Protein AF-A0A958AL59-F1 (afdb_monomer_lite)

Secondary structure (DSSP, 8-state):
-----HHHHHH----THHHH---SS--HHHHHHHHH-SEEEEEEE-TT--EEEEEEE-STT-SEE-SSS-EE----S-SS--HHHHHHHH--

Structure (mmCIF, N/CA/C/O backbone):
data_AF-A0A958AL59-F1
#
_entry.id   AF-A0A958AL59-F1
#
loop_
_atom_site.group_PDB
_atom_site.id
_atom_site.type_symbol
_atom_site.label_atom_id
_atom_site.label_alt_id
_atom_site.label_comp_id
_atom_site.label_asym_id
_atom_site.label_entity_id
_atom_site.label_seq_id
_atom_site.pdbx_PDB_ins_code
_atom_site.Cartn_x
_atom_site.Cartn_y
_atom_site.Cartn_z
_atom_site.occupancy
_atom_site.B_iso_or_equiv
_atom_site.auth_seq_id
_atom_site.auth_comp_id
_atom_site.auth_asym_id
_atom_site.auth_atom_id
_atom_site.pdbx_PDB_model_num
ATOM 1 N N . MET A 1 1 ? -2.153 -1.531 23.547 1.00 42.03 1 MET A N 1
ATOM 2 C CA . MET A 1 1 ? -2.433 -0.221 24.172 1.00 42.03 1 MET A CA 1
ATOM 3 C C . MET A 1 1 ? -3.208 0.589 23.153 1.00 42.03 1 MET A C 1
ATOM 5 O O . MET A 1 1 ? -2.718 0.715 22.042 1.00 42.03 1 MET A O 1
ATOM 9 N N . SER A 1 2 ? -4.443 1.022 23.436 1.00 51.19 2 SER A N 1
ATOM 10 C CA . SER A 1 2 ? -5.102 1.951 22.510 1.00 51.19 2 SER A CA 1
ATOM 11 C C . SER A 1 2 ? -4.471 3.322 22.729 1.00 51.19 2 SER A C 1
ATOM 13 O O . SER A 1 2 ? -4.865 4.032 23.655 1.00 51.19 2 SER A O 1
ATOM 15 N N . ASP A 1 3 ? -3.462 3.653 21.930 1.00 62.25 3 ASP A N 1
ATOM 16 C CA . ASP A 1 3 ? -2.877 4.990 21.901 1.00 62.25 3 ASP A CA 1
ATOM 17 C C . ASP A 1 3 ? -3.931 5.957 21.365 1.00 62.25 3 ASP A C 1
ATOM 19 O O . ASP A 1 3 ? -4.104 6.141 20.159 1.00 62.25 3 ASP A O 1
ATOM 23 N N . GLN A 1 4 ? -4.709 6.545 22.273 1.00 69.81 4 GLN A N 1
ATOM 24 C CA . GLN A 1 4 ? -5.516 7.700 21.920 1.00 69.81 4 GLN A CA 1
ATOM 25 C C . GLN A 1 4 ? -4.559 8.824 21.550 1.00 69.81 4 GLN A C 1
ATOM 27 O O . GLN A 1 4 ? -3.774 9.280 22.381 1.00 69.81 4 GLN A O 1
ATOM 32 N N . ASN A 1 5 ? -4.636 9.286 20.304 1.00 88.25 5 ASN A N 1
ATOM 33 C CA . ASN A 1 5 ? -3.900 10.480 19.921 1.00 88.25 5 ASN A CA 1
ATOM 34 C C . ASN A 1 5 ? -4.466 11.707 20.663 1.00 88.25 5 ASN A C 1
ATOM 36 O O . ASN A 1 5 ? -5.630 11.721 21.076 1.00 88.25 5 ASN A O 1
ATOM 40 N N . LEU A 1 6 ? -3.635 12.743 20.807 1.00 92.19 6 LEU A N 1
ATOM 41 C CA . LEU A 1 6 ? -3.965 13.988 21.512 1.00 92.19 6 LEU A CA 1
ATOM 42 C C . LEU A 1 6 ? -5.338 14.555 21.111 1.00 92.19 6 LEU A C 1
ATOM 44 O O . LEU A 1 6 ? -6.115 15.002 21.954 1.00 92.19 6 LEU A O 1
ATOM 48 N N . PHE A 1 7 ? -5.666 14.486 19.822 1.00 93.31 7 PHE A N 1
ATOM 49 C CA . PHE A 1 7 ? -6.904 15.036 19.283 1.00 93.31 7 PHE A CA 1
ATOM 50 C C . PHE A 1 7 ? -8.134 14.207 19.647 1.00 93.31 7 PHE A C 1
ATOM 52 O O . PHE A 1 7 ? -9.197 14.775 19.861 1.00 93.31 7 PHE A O 1
ATOM 59 N N . GLN A 1 8 ? -8.019 12.887 19.792 1.00 93.94 8 GLN A N 1
ATOM 60 C CA . GLN A 1 8 ? -9.129 12.066 20.282 1.00 93.94 8 GLN A CA 1
ATOM 61 C C . GLN A 1 8 ? -9.438 12.331 21.758 1.00 93.94 8 GLN A C 1
ATOM 63 O O . GLN A 1 8 ? -10.589 12.195 22.169 1.00 93.94 8 GLN A O 1
ATOM 68 N N . ALA A 1 9 ? -8.436 12.708 22.558 1.00 90.75 9 ALA A N 1
ATOM 69 C CA . ALA A 1 9 ? -8.662 13.135 23.936 1.00 90.75 9 ALA A CA 1
ATOM 70 C C . ALA A 1 9 ? -9.402 14.483 23.990 1.00 90.75 9 ALA A C 1
ATOM 72 O O . ALA A 1 9 ? -10.296 14.660 24.812 1.00 90.75 9 ALA A O 1
ATOM 73 N N . GLN A 1 10 ? -9.069 15.406 23.081 1.00 95.88 10 GLN A N 1
ATOM 74 C CA . GLN A 1 10 ? -9.676 16.737 23.021 1.00 95.88 10 GLN A CA 1
ATOM 75 C C . GLN A 1 10 ? -11.064 16.756 22.355 1.00 95.88 10 GLN A C 1
ATOM 77 O O . GLN A 1 10 ? -11.938 17.504 22.784 1.00 95.88 10 GLN A O 1
ATOM 82 N N . PHE A 1 11 ? -11.272 15.955 21.309 1.00 94.06 11 PHE A N 1
ATOM 83 C CA . PHE A 1 11 ? -12.448 16.037 20.431 1.00 94.06 11 PHE A CA 1
ATOM 84 C C . PHE A 1 11 ? -13.313 14.767 20.418 1.00 94.06 11 PHE A C 1
ATOM 86 O O . PHE A 1 11 ? -14.349 14.737 19.757 1.00 94.06 11 PHE A O 1
ATOM 93 N N . GLY A 1 12 ? -12.926 13.730 21.163 1.00 93.31 12 GLY A N 1
ATOM 94 C CA . GLY A 1 12 ? -13.655 12.467 21.261 1.00 93.31 12 GLY A CA 1
ATOM 95 C C . GLY A 1 12 ? -13.179 11.387 20.282 1.00 93.31 12 GLY A C 1
ATOM 96 O O . GLY A 1 12 ? -12.396 11.617 19.358 1.00 93.31 12 GLY A O 1
ATOM 97 N N . LYS A 1 13 ? -13.647 10.156 20.515 1.00 91.00 13 LYS A N 1
ATOM 98 C CA . LYS A 1 13 ? -13.330 8.991 19.674 1.00 91.00 13 LYS A CA 1
ATOM 99 C C . LYS A 1 13 ? -14.186 8.975 18.397 1.00 91.00 13 LYS A C 1
ATOM 101 O O . LYS A 1 13 ? -15.314 9.471 18.422 1.00 91.00 13 LYS A O 1
ATOM 106 N N . PRO A 1 14 ? -13.705 8.350 17.303 1.00 91.88 14 PRO A N 1
ATOM 107 C CA . PRO A 1 14 ? -14.538 8.077 16.134 1.00 91.88 14 PRO A CA 1
ATOM 108 C C . PRO A 1 14 ? -15.818 7.316 16.514 1.00 91.88 14 PRO A C 1
ATOM 110 O O . PRO A 1 14 ? -15.788 6.453 17.391 1.00 91.88 14 PRO A O 1
ATOM 113 N N . SER A 1 15 ? -16.929 7.602 15.832 1.00 91.19 15 SER A N 1
ATOM 114 C CA . SER A 1 15 ? -18.231 6.953 16.042 1.00 91.19 15 SER A CA 1
ATOM 115 C C . SER A 1 15 ? -18.850 6.469 14.722 1.00 91.19 15 SER A C 1
ATOM 117 O O . SER A 1 15 ? -18.396 6.823 13.627 1.00 91.19 15 SER A O 1
ATOM 119 N N . GLY A 1 16 ? -19.872 5.612 14.817 1.00 93.94 16 GLY A N 1
ATOM 120 C CA . GLY A 1 16 ? -20.581 5.063 13.658 1.00 93.94 16 GLY A CA 1
ATOM 121 C C . GLY A 1 16 ? -19.647 4.365 12.664 1.00 93.94 16 GLY A C 1
ATOM 122 O O . GLY A 1 16 ? -18.728 3.650 13.055 1.00 93.94 16 GLY A O 1
ATOM 123 N N . ARG A 1 17 ? -19.848 4.616 11.362 1.00 90.25 17 ARG A N 1
ATOM 124 C CA . ARG A 1 17 ? -19.044 4.012 10.280 1.00 90.25 17 ARG A CA 1
ATOM 125 C C . ARG A 1 17 ? -17.546 4.305 10.394 1.00 90.25 17 ARG A C 1
ATOM 127 O O . ARG A 1 17 ? -16.734 3.482 9.991 1.00 90.25 17 ARG A O 1
ATOM 134 N N . ALA A 1 18 ? -17.159 5.464 10.930 1.00 90.88 18 ALA A N 1
ATOM 135 C CA . ALA A 1 18 ? -15.747 5.815 11.068 1.00 90.88 18 ALA A CA 1
ATOM 136 C C . ALA A 1 18 ? -15.027 4.930 12.095 1.00 90.88 18 ALA A C 1
ATOM 138 O O . ALA A 1 18 ? -13.842 4.657 11.921 1.00 90.88 18 ALA A O 1
ATOM 139 N N . ALA A 1 19 ? -15.742 4.467 13.124 1.00 90.06 19 ALA A N 1
ATOM 140 C CA . ALA A 1 19 ? -15.201 3.561 14.131 1.00 90.06 19 ALA A CA 1
ATOM 141 C C . ALA A 1 19 ? -15.024 2.129 13.605 1.00 90.06 19 ALA A C 1
ATOM 143 O O . ALA A 1 19 ? -14.149 1.416 14.082 1.00 90.06 19 ALA A O 1
ATOM 144 N N . THR A 1 20 ? -15.837 1.710 12.629 1.00 90.94 20 THR A N 1
ATOM 145 C CA . THR A 1 20 ? -15.887 0.313 12.166 1.00 90.94 20 THR A CA 1
ATOM 146 C C . THR A 1 20 ? -15.248 0.074 10.799 1.00 90.94 20 THR A C 1
ATOM 148 O O . THR A 1 20 ? -15.105 -1.074 10.402 1.00 90.94 20 THR A O 1
ATOM 151 N N . LYS A 1 21 ? -14.866 1.123 10.056 1.00 90.25 21 LYS A N 1
ATOM 152 C CA . LYS A 1 21 ? -14.293 0.990 8.700 1.00 90.25 21 LYS A CA 1
ATOM 153 C C . LYS A 1 21 ? -12.855 0.458 8.655 1.00 90.25 21 LYS A C 1
ATOM 155 O O . LYS A 1 21 ? -12.359 0.172 7.572 1.00 90.25 21 LYS A O 1
ATOM 160 N N . VAL A 1 22 ? -12.154 0.433 9.788 1.00 91.25 22 VAL A N 1
ATOM 161 C CA . VAL A 1 22 ? -10.767 -0.045 9.863 1.00 91.25 22 VAL A CA 1
ATOM 162 C C . VAL A 1 22 ? -10.812 -1.533 10.164 1.00 91.25 22 VAL A C 1
ATOM 164 O O . VAL A 1 22 ? -11.088 -1.933 11.293 1.00 91.25 22 VAL A O 1
ATOM 167 N N . VAL A 1 23 ? -10.573 -2.337 9.137 1.00 94.25 23 VAL A N 1
ATOM 168 C CA . VAL A 1 23 ? -10.626 -3.799 9.191 1.00 94.25 23 VAL A CA 1
ATOM 169 C C . VAL A 1 23 ? -9.314 -4.390 8.665 1.00 94.25 23 VAL A C 1
ATOM 171 O O . VAL A 1 23 ? -8.642 -3.739 7.864 1.00 94.25 23 VAL A O 1
ATOM 174 N N . PRO A 1 24 ? -8.919 -5.601 9.102 1.00 96.31 24 PRO A N 1
ATOM 175 C CA . PRO A 1 24 ? -7.671 -6.236 8.672 1.00 96.31 24 PRO A CA 1
ATOM 176 C C . PRO A 1 24 ? -7.789 -6.966 7.322 1.00 96.31 24 PRO A C 1
ATOM 178 O O . PRO A 1 24 ? -6.904 -7.741 6.987 1.00 96.31 24 PRO A O 1
ATOM 181 N N . TYR A 1 25 ? -8.872 -6.753 6.569 1.00 96.94 25 TYR A N 1
ATOM 182 C CA . TYR A 1 25 ? -9.163 -7.415 5.297 1.00 96.94 25 TYR A CA 1
ATOM 183 C C . TYR A 1 25 ? -9.736 -6.421 4.276 1.00 96.94 25 TYR A C 1
ATOM 185 O O . TYR A 1 25 ? -10.144 -5.310 4.611 1.00 96.94 25 TYR A O 1
ATOM 193 N N . MET A 1 26 ? -9.768 -6.821 3.011 1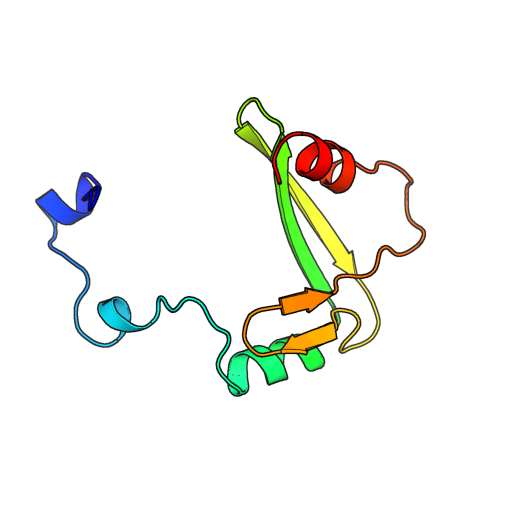.00 97.69 26 MET A N 1
ATOM 194 C CA . MET A 1 26 ? -10.333 -6.065 1.901 1.00 97.69 26 MET A CA 1
ATOM 195 C C . MET A 1 26 ? -11.733 -6.581 1.572 1.00 97.69 26 MET A C 1
ATOM 197 O O . MET A 1 26 ? -11.882 -7.707 1.095 1.00 97.69 26 MET A O 1
ATOM 201 N N . ASP A 1 27 ? -12.747 -5.731 1.729 1.00 96.62 27 ASP A N 1
ATOM 202 C CA . ASP A 1 27 ? -14.090 -6.005 1.210 1.00 96.62 27 ASP A CA 1
ATOM 203 C C . ASP A 1 27 ? -14.074 -6.255 -0.307 1.00 96.62 27 ASP A C 1
ATOM 205 O O . ASP A 1 27 ? -13.216 -5.753 -1.041 1.00 96.62 27 ASP A O 1
ATOM 209 N N . GLU A 1 28 ? -15.095 -6.943 -0.815 1.00 97.56 28 GLU A N 1
ATOM 210 C CA . GLU A 1 28 ? -15.240 -7.250 -2.244 1.00 97.56 28 GLU A CA 1
ATOM 211 C C . GLU A 1 28 ? -15.146 -6.007 -3.148 1.00 97.56 28 GLU A C 1
ATOM 213 O O . GLU A 1 28 ? -14.519 -6.045 -4.212 1.00 97.56 28 GLU A O 1
ATOM 218 N N . TRP A 1 29 ? -15.716 -4.875 -2.725 1.00 97.00 29 TRP A N 1
ATOM 219 C CA . TRP A 1 29 ? -15.657 -3.631 -3.493 1.00 97.00 29 TRP A CA 1
ATOM 220 C C . TRP A 1 29 ? -14.237 -3.037 -3.530 1.00 97.00 29 TRP A C 1
ATOM 222 O O . TRP A 1 29 ? -13.828 -2.519 -4.570 1.00 97.00 29 TRP A O 1
ATOM 232 N N . VAL A 1 30 ? -13.455 -3.169 -2.448 1.00 97.19 30 VAL A N 1
ATOM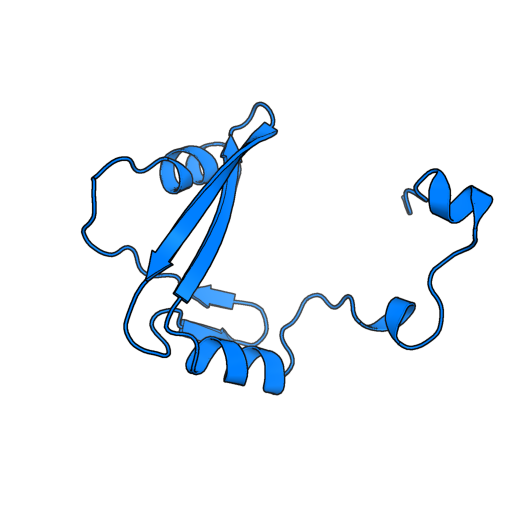 233 C CA . VAL A 1 30 ? -12.038 -2.759 -2.398 1.00 97.19 30 VAL A CA 1
ATOM 234 C C . VAL A 1 30 ? -11.218 -3.636 -3.334 1.00 97.19 30 VAL A C 1
ATOM 236 O O . VAL A 1 30 ? -10.460 -3.128 -4.160 1.00 97.19 30 VAL A O 1
ATOM 239 N N . GLN A 1 31 ? -11.415 -4.954 -3.265 1.00 98.25 31 GLN A N 1
ATOM 240 C CA . GLN A 1 31 ? -10.745 -5.888 -4.166 1.00 98.25 31 GLN A CA 1
ATOM 241 C C . GLN A 1 31 ? -11.087 -5.584 -5.632 1.00 98.25 31 GLN A C 1
ATOM 243 O O . GLN A 1 31 ? -10.211 -5.584 -6.496 1.00 98.25 31 GLN A O 1
ATOM 248 N N . THR A 1 32 ? -12.354 -5.279 -5.924 1.00 98.25 32 THR A N 1
ATOM 249 C CA . THR A 1 32 ? -12.818 -4.902 -7.267 1.00 98.25 32 THR A CA 1
ATOM 250 C C . THR A 1 32 ? -12.173 -3.607 -7.744 1.00 98.25 32 THR A C 1
ATOM 252 O O . THR A 1 32 ? -11.721 -3.539 -8.887 1.00 98.25 32 THR A O 1
ATOM 255 N N . TYR A 1 33 ? -12.063 -2.602 -6.875 1.00 98.00 33 TYR A N 1
ATOM 256 C CA . TYR A 1 33 ? -11.352 -1.366 -7.186 1.00 98.00 33 TYR A CA 1
ATOM 257 C C . TYR A 1 33 ? -9.887 -1.642 -7.559 1.00 98.00 33 TYR A C 1
ATOM 259 O O . TYR A 1 33 ? -9.434 -1.219 -8.622 1.00 98.00 33 TYR A O 1
ATOM 267 N N . ILE A 1 34 ? -9.171 -2.431 -6.750 1.00 97.75 34 ILE A N 1
ATOM 268 C CA . ILE A 1 34 ? -7.766 -2.795 -7.004 1.00 97.75 34 ILE A CA 1
ATOM 269 C C . ILE A 1 34 ? -7.616 -3.539 -8.339 1.00 97.75 34 ILE A C 1
ATOM 271 O O . ILE A 1 34 ? -6.735 -3.205 -9.131 1.00 97.75 34 ILE A O 1
ATOM 275 N N . ARG A 1 35 ? -8.509 -4.492 -8.644 1.00 97.50 35 ARG A N 1
ATOM 276 C CA . ARG A 1 35 ? -8.503 -5.244 -9.917 1.00 97.50 35 ARG A CA 1
ATOM 277 C C . ARG A 1 35 ? -8.692 -4.359 -11.154 1.00 97.50 35 ARG A C 1
ATOM 279 O O . ARG A 1 35 ? -8.316 -4.777 -12.244 1.00 97.50 35 ARG A O 1
ATOM 286 N N . ASN A 1 36 ? -9.249 -3.158 -11.003 1.00 98.00 36 ASN A N 1
ATOM 287 C CA . ASN A 1 36 ? -9.463 -2.210 -12.098 1.00 98.00 36 ASN A CA 1
ATOM 288 C C . ASN A 1 36 ? -8.461 -1.045 -12.098 1.00 98.00 36 ASN A C 1
ATOM 290 O O . ASN A 1 36 ? -8.403 -0.289 -13.067 1.00 98.00 36 ASN A O 1
ATOM 294 N N . ALA A 1 37 ? -7.649 -0.899 -11.050 1.00 97.44 37 ALA A N 1
ATOM 295 C CA . ALA A 1 37 ? -6.689 0.188 -10.940 1.00 97.44 37 ALA A CA 1
ATOM 296 C C . ALA A 1 37 ? -5.482 -0.039 -11.880 1.00 97.44 37 ALA A C 1
ATOM 298 O O . ALA A 1 37 ? -4.838 -1.092 -11.817 1.00 97.44 37 ALA A O 1
ATOM 299 N N . PRO A 1 38 ? -5.131 0.935 -12.744 1.00 96.00 38 PRO A N 1
ATOM 300 C CA . PRO A 1 38 ? -3.904 0.900 -13.546 1.00 96.00 38 PRO A CA 1
ATOM 301 C C . PRO A 1 38 ? -2.701 1.538 -12.827 1.00 96.00 38 PRO A C 1
ATOM 303 O O . PRO A 1 38 ? -1.603 1.600 -13.378 1.00 96.00 38 PRO A O 1
ATOM 306 N N . PHE A 1 39 ? -2.905 2.056 -11.615 1.00 95.19 39 PHE A N 1
ATOM 307 C CA . PHE A 1 39 ? -1.923 2.842 -10.882 1.00 95.19 39 PHE A CA 1
ATOM 308 C C . PHE A 1 39 ? -2.053 2.619 -9.374 1.00 95.19 39 PHE A C 1
ATOM 310 O O . PHE A 1 39 ? -3.164 2.515 -8.856 1.00 95.19 39 PHE A O 1
ATOM 317 N N . ALA A 1 40 ? -0.921 2.585 -8.677 1.00 95.31 40 ALA A N 1
ATOM 318 C CA . ALA A 1 40 ? -0.838 2.574 -7.224 1.00 95.31 40 ALA A CA 1
ATOM 319 C C . ALA A 1 40 ? 0.343 3.433 -6.757 1.00 95.31 40 ALA A C 1
ATOM 321 O O . ALA A 1 40 ? 1.305 3.644 -7.495 1.00 95.31 40 ALA A O 1
ATOM 322 N N . VAL A 1 41 ? 0.291 3.893 -5.512 1.00 95.62 41 VAL A N 1
ATOM 323 C CA . VAL A 1 41 ? 1.434 4.507 -4.831 1.00 95.62 41 VAL A CA 1
ATOM 324 C C . VAL A 1 41 ? 1.818 3.592 -3.681 1.00 95.62 41 VAL A C 1
ATOM 326 O O . VAL A 1 41 ? 0.983 3.293 -2.831 1.00 95.62 41 VAL A O 1
ATOM 329 N N . LEU A 1 42 ? 3.068 3.136 -3.675 1.00 95.00 42 LEU A N 1
ATOM 330 C CA . LEU A 1 42 ? 3.622 2.315 -2.607 1.00 95.00 42 LEU A CA 1
ATOM 331 C C . LEU A 1 42 ? 4.457 3.206 -1.691 1.00 95.00 42 LEU A C 1
ATOM 333 O O . LEU A 1 42 ? 5.497 3.707 -2.114 1.00 95.00 42 LEU A O 1
ATOM 337 N N . SER A 1 43 ? 3.985 3.411 -0.463 1.00 97.00 43 SER A N 1
ATOM 338 C CA . SER A 1 43 ? 4.751 4.105 0.571 1.00 97.00 43 SER A CA 1
ATOM 339 C C . SER A 1 43 ? 5.542 3.092 1.386 1.00 97.00 43 SER A C 1
ATOM 341 O O . SER A 1 43 ? 4.974 2.112 1.862 1.00 97.00 43 SER A O 1
ATOM 343 N N . THR A 1 44 ? 6.831 3.348 1.564 1.00 97.06 44 THR A N 1
ATOM 344 C CA . THR A 1 44 ? 7.756 2.510 2.336 1.00 97.06 44 THR A CA 1
ATOM 345 C C . THR A 1 44 ? 8.641 3.390 3.203 1.00 97.06 44 THR A C 1
ATOM 347 O O . THR A 1 44 ? 8.797 4.574 2.909 1.00 97.06 44 THR A O 1
ATOM 350 N N . SER A 1 45 ? 9.223 2.836 4.265 1.00 97.94 45 SER A N 1
ATOM 351 C CA . SER A 1 45 ? 10.221 3.536 5.075 1.00 97.94 45 SER A CA 1
ATOM 352 C C . SER A 1 45 ? 11.417 2.646 5.353 1.00 97.94 45 SER A C 1
ATOM 354 O O . SER A 1 45 ? 11.257 1.437 5.509 1.00 97.94 45 SER A O 1
ATOM 356 N N . ASN A 1 46 ? 12.606 3.236 5.438 1.00 95.62 46 ASN A N 1
ATOM 357 C CA . ASN A 1 46 ? 13.788 2.521 5.910 1.00 95.62 46 ASN A CA 1
ATOM 358 C C . ASN A 1 46 ? 13.696 2.234 7.429 1.00 95.62 46 ASN A C 1
ATOM 360 O O . ASN A 1 46 ? 12.751 2.653 8.101 1.00 95.62 46 ASN A O 1
ATOM 364 N N . GLY A 1 47 ? 14.710 1.567 7.990 1.00 95.50 47 GLY A N 1
ATOM 365 C CA . GLY A 1 47 ? 14.780 1.265 9.430 1.00 95.50 47 GLY A CA 1
ATOM 366 C C . GLY A 1 47 ? 14.909 2.486 10.357 1.00 95.50 47 GLY A C 1
ATOM 367 O O . GLY A 1 47 ? 14.744 2.349 11.564 1.00 95.50 47 GLY A O 1
ATOM 368 N N . GLU A 1 48 ? 15.177 3.676 9.813 1.00 95.88 48 GLU A N 1
ATOM 369 C CA . GLU A 1 48 ? 15.222 4.946 10.556 1.00 95.88 48 GLU A CA 1
ATOM 370 C C . GLU A 1 48 ? 13.892 5.719 10.468 1.00 95.88 48 GLU A C 1
ATOM 372 O O . GLU A 1 48 ? 13.747 6.782 11.066 1.00 95.88 48 GLU A O 1
ATOM 377 N N . GLY A 1 49 ? 12.906 5.198 9.727 1.00 94.81 49 GLY A N 1
ATOM 378 C CA . GLY A 1 49 ? 11.617 5.852 9.510 1.00 94.81 49 GLY A CA 1
ATOM 379 C C . GLY A 1 49 ? 11.619 6.917 8.408 1.00 94.81 49 GLY A C 1
ATOM 380 O O . GLY A 1 49 ? 10.635 7.642 8.270 1.00 94.81 49 GLY A O 1
ATOM 381 N N . HIS A 1 50 ? 12.676 7.027 7.596 1.00 95.81 50 HIS A N 1
ATOM 382 C CA . HIS A 1 50 ? 12.657 7.883 6.407 1.00 95.81 50 HIS A CA 1
ATOM 383 C C . HIS A 1 50 ? 11.763 7.264 5.334 1.00 95.81 50 HIS A C 1
ATOM 385 O O . HIS A 1 50 ? 12.048 6.169 4.842 1.00 95.81 50 HIS A O 1
ATOM 391 N N . CYS A 1 51 ? 10.693 7.974 4.977 1.00 97.00 51 CYS A N 1
ATOM 392 C CA . CYS A 1 51 ? 9.675 7.491 4.051 1.00 97.00 51 CYS A CA 1
ATOM 393 C C . CYS A 1 51 ? 9.913 7.953 2.608 1.00 97.00 51 CYS A C 1
ATOM 395 O O . CYS A 1 51 ? 10.270 9.105 2.361 1.00 97.00 51 CYS A O 1
ATOM 397 N N . ASP A 1 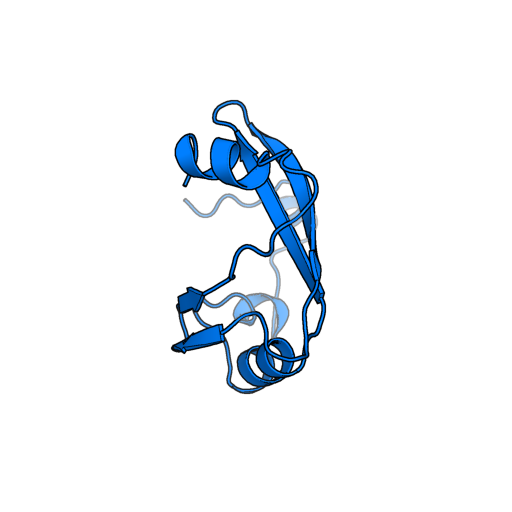52 ? 9.587 7.083 1.657 1.00 95.38 52 ASP A N 1
ATOM 398 C CA . ASP A 1 52 ? 9.379 7.414 0.250 1.00 95.38 52 ASP A CA 1
ATOM 399 C C . ASP A 1 52 ? 8.004 6.919 -0.221 1.00 95.38 52 ASP A C 1
ATOM 401 O O . ASP A 1 52 ? 7.398 6.036 0.388 1.00 95.38 52 ASP A O 1
ATOM 405 N N . ALA A 1 53 ? 7.513 7.496 -1.319 1.00 96.25 53 ALA A N 1
ATOM 406 C CA . ALA A 1 53 ? 6.277 7.088 -1.972 1.00 96.25 53 ALA A CA 1
ATOM 407 C C . ALA A 1 53 ? 6.541 6.878 -3.465 1.00 96.25 53 ALA A C 1
ATOM 409 O O . ALA A 1 53 ? 6.697 7.830 -4.233 1.00 96.25 53 ALA A O 1
ATOM 410 N N . SER A 1 54 ? 6.592 5.617 -3.877 1.00 93.06 54 SER A N 1
ATOM 411 C CA . SER A 1 54 ? 6.934 5.232 -5.239 1.00 93.06 54 SER A CA 1
ATOM 412 C C . SER A 1 54 ? 5.674 5.008 -6.087 1.00 93.06 54 SER A C 1
ATOM 414 O O . SER A 1 54 ? 4.855 4.145 -5.749 1.00 93.06 54 SER A O 1
ATOM 416 N N . PRO A 1 55 ? 5.499 5.730 -7.210 1.00 93.12 55 PRO A N 1
ATOM 417 C CA . PRO A 1 55 ? 4.416 5.465 -8.147 1.00 93.12 55 PRO A CA 1
ATOM 418 C C . PRO A 1 55 ? 4.660 4.145 -8.889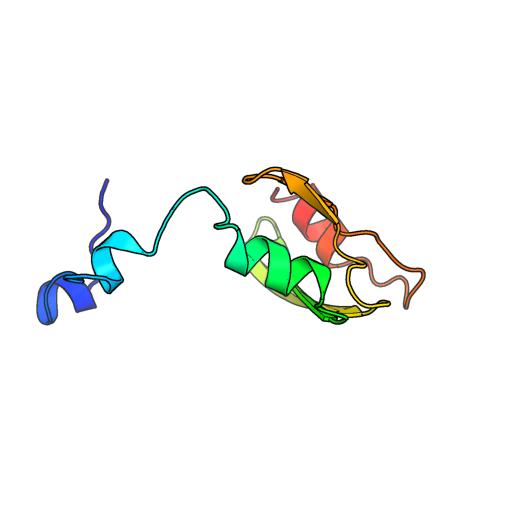 1.00 93.12 55 PRO A C 1
ATOM 420 O O . PRO A 1 55 ? 5.759 3.878 -9.380 1.00 93.12 55 PRO A O 1
ATOM 423 N N . LYS A 1 56 ? 3.621 3.320 -8.999 1.00 92.31 56 LYS A N 1
ATOM 424 C CA . LYS A 1 56 ? 3.624 2.034 -9.702 1.00 92.31 56 LYS A CA 1
ATOM 425 C C . LYS A 1 56 ? 2.505 2.048 -10.738 1.00 92.31 56 LYS A C 1
ATOM 427 O O . LYS A 1 56 ? 1.346 2.262 -10.395 1.00 92.31 56 LYS A O 1
ATOM 432 N N . GLY A 1 57 ? 2.859 1.846 -12.003 1.00 91.44 57 GLY A N 1
ATOM 433 C CA . GLY A 1 57 ? 1.917 1.849 -13.122 1.00 91.44 57 GLY A CA 1
ATOM 434 C C . GLY A 1 57 ? 1.907 0.517 -13.863 1.00 91.44 57 GLY A C 1
ATOM 435 O O . GLY A 1 57 ? 2.932 -0.153 -13.973 1.00 91.44 57 GLY A O 1
ATOM 436 N N . GLY A 1 58 ? 0.749 0.157 -14.407 1.00 91.88 58 GLY A N 1
ATOM 437 C CA . GLY A 1 58 ? 0.574 -1.030 -15.233 1.00 91.88 58 GLY A CA 1
ATOM 438 C C . GLY A 1 58 ? -0.760 -1.018 -15.975 1.00 91.88 58 GLY A C 1
ATOM 439 O O . GLY A 1 58 ? -1.491 -0.029 -15.978 1.00 91.88 58 GLY A O 1
ATOM 440 N N . LYS A 1 59 ? -1.103 -2.138 -16.617 1.00 94.00 59 LYS A N 1
ATOM 441 C CA . LYS A 1 59 ? -2.475 -2.342 -17.108 1.00 94.00 59 LYS A CA 1
ATOM 442 C C . LYS A 1 59 ? -3.435 -2.462 -15.910 1.00 94.00 59 LYS A C 1
ATOM 444 O O . LYS A 1 59 ? -2.985 -2.885 -14.844 1.00 94.00 59 LYS A O 1
ATOM 449 N N . PRO A 1 60 ? -4.733 -2.141 -16.063 1.00 96.50 60 PRO A N 1
ATOM 450 C CA . PRO A 1 60 ? -5.734 -2.418 -15.034 1.00 96.50 60 PRO A CA 1
ATOM 451 C C . PRO A 1 60 ? -5.580 -3.828 -14.445 1.00 96.50 60 PRO A C 1
ATOM 453 O O . PRO A 1 60 ? -5.467 -4.807 -15.189 1.00 96.50 60 PRO A O 1
ATOM 456 N N . GLY A 1 61 ? -5.493 -3.910 -13.115 1.00 93.88 61 GLY A N 1
AT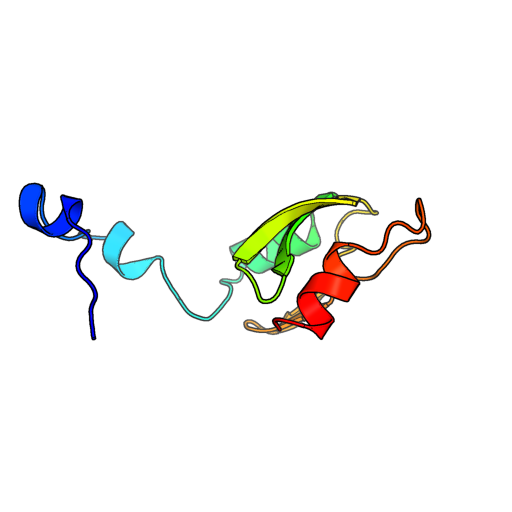OM 457 C CA . GLY A 1 61 ? -5.293 -5.173 -12.403 1.00 93.88 61 GLY A CA 1
ATOM 458 C C . GLY A 1 61 ? -3.858 -5.700 -12.448 1.00 93.88 61 GLY A C 1
ATOM 459 O O . GLY A 1 61 ? -3.649 -6.917 -12.385 1.00 93.88 61 GLY A O 1
ATOM 460 N N . PHE A 1 62 ? -2.861 -4.817 -12.600 1.00 95.25 62 PHE A N 1
ATOM 461 C CA . PHE A 1 62 ? -1.452 -5.194 -12.453 1.00 95.25 62 PHE A CA 1
ATOM 462 C C . PHE A 1 62 ? -1.151 -5.658 -11.021 1.00 95.25 62 PHE A C 1
ATOM 464 O O . PHE A 1 62 ? -0.496 -6.684 -10.857 1.00 95.25 62 PHE A O 1
ATOM 471 N N . VAL A 1 63 ? -1.702 -4.980 -10.005 1.00 96.69 63 VAL A N 1
ATOM 472 C CA . VAL A 1 63 ? -1.767 -5.514 -8.639 1.00 96.69 63 VAL A CA 1
ATOM 473 C C . VAL A 1 63 ? -2.772 -6.660 -8.618 1.00 96.69 63 VAL A C 1
ATOM 475 O O . VAL A 1 63 ? -3.932 -6.493 -9.001 1.00 96.69 63 VAL A O 1
ATOM 478 N N . LYS A 1 64 ? -2.325 -7.839 -8.190 1.00 96.62 64 LYS A N 1
ATOM 479 C CA . LYS A 1 64 ? -3.174 -9.023 -8.064 1.00 96.62 64 LYS A CA 1
ATOM 480 C C . LYS A 1 64 ? -3.707 -9.123 -6.646 1.00 96.62 64 LYS A C 1
ATOM 482 O O . LYS A 1 64 ? -2.945 -9.057 -5.689 1.00 96.62 64 LYS A O 1
ATOM 487 N N . VAL A 1 65 ? -5.014 -9.319 -6.531 1.00 98.06 65 VAL A N 1
ATOM 488 C CA . VAL A 1 65 ? -5.656 -9.729 -5.280 1.00 98.06 65 VAL A CA 1
ATOM 489 C C . VAL A 1 65 ? -5.550 -11.246 -5.197 1.00 98.06 65 VAL A C 1
ATOM 491 O O . VAL A 1 65 ? -6.119 -11.922 -6.056 1.00 98.06 65 VAL A O 1
ATOM 494 N N . LEU A 1 66 ? -4.794 -11.758 -4.224 1.00 98.19 66 LEU A N 1
ATOM 495 C CA . LEU A 1 66 ? -4.645 -13.200 -4.003 1.00 98.19 66 LEU A CA 1
ATOM 496 C C . LEU A 1 66 ? -5.784 -13.730 -3.126 1.00 98.19 66 LEU A C 1
ATOM 498 O O . LEU A 1 66 ? -6.394 -14.740 -3.461 1.00 98.19 66 LEU A O 1
ATOM 502 N N . ASP A 1 67 ? -6.109 -12.996 -2.063 1.00 97.94 67 ASP A N 1
ATOM 503 C CA . ASP A 1 67 ? -7.249 -13.227 -1.176 1.00 97.94 67 ASP A CA 1
ATOM 504 C C . ASP A 1 67 ? -7.646 -11.912 -0.471 1.00 97.94 67 ASP A C 1
ATOM 506 O O . ASP A 1 67 ? -7.190 -10.832 -0.851 1.00 97.94 67 ASP A O 1
ATOM 510 N N . GLU A 1 68 ? -8.525 -11.980 0.531 1.00 98.06 68 GLU A N 1
ATOM 511 C CA . GLU A 1 68 ? -9.009 -10.814 1.282 1.00 98.06 68 GLU A CA 1
ATOM 512 C C . GLU A 1 68 ? -7.925 -10.097 2.108 1.00 98.06 68 GLU A C 1
ATOM 514 O O . GLU A 1 68 ? -8.114 -8.946 2.488 1.00 98.06 68 GLU A O 1
ATOM 519 N N . THR A 1 69 ? -6.776 -10.726 2.346 1.00 98.06 69 THR A N 1
ATOM 520 C CA . THR A 1 69 ? -5.668 -10.194 3.160 1.00 98.06 69 THR A CA 1
ATOM 521 C C . THR A 1 69 ? -4.341 -10.063 2.413 1.00 98.06 69 THR A C 1
ATOM 523 O O . THR A 1 69 ? -3.432 -9.402 2.911 1.00 98.06 69 THR A O 1
ATOM 526 N N . HIS A 1 70 ? -4.219 -10.626 1.208 1.00 97.75 70 HIS A N 1
ATOM 527 C CA . HIS A 1 70 ? -2.959 -10.666 0.466 1.00 97.75 70 HIS A CA 1
ATOM 528 C C . HIS A 1 70 ? -3.069 -10.029 -0.923 1.00 97.75 70 HIS A C 1
ATOM 530 O O . HIS A 1 70 ? -3.932 -10.359 -1.745 1.00 97.75 70 HIS A O 1
ATOM 536 N N . LEU A 1 71 ? -2.109 -9.149 -1.215 1.00 97.31 71 LEU A N 1
ATOM 537 C CA . LEU A 1 71 ? -1.883 -8.552 -2.527 1.00 97.31 71 LEU A CA 1
ATOM 538 C C . LEU A 1 71 ? -0.524 -8.988 -3.073 1.00 97.31 71 LEU A C 1
ATOM 540 O O . LEU A 1 71 ? 0.449 -9.104 -2.333 1.00 97.31 71 LEU A O 1
ATOM 544 N N . LEU A 1 72 ? -0.440 -9.143 -4.390 1.00 96.00 72 LEU A N 1
ATOM 545 C CA . LEU A 1 72 ? 0.818 -9.258 -5.116 1.00 96.00 72 LEU A CA 1
ATOM 546 C C . LEU A 1 72 ? 0.990 -8.017 -5.987 1.00 96.00 72 LEU A C 1
ATOM 548 O O . LEU A 1 72 ? 0.197 -7.753 -6.892 1.00 96.00 72 LEU A O 1
ATOM 552 N N . ILE A 1 73 ? 2.048 -7.258 -5.711 1.00 93.50 73 ILE A N 1
ATOM 553 C CA . ILE A 1 73 ? 2.423 -6.056 -6.456 1.00 93.50 73 ILE A CA 1
ATOM 554 C C . ILE A 1 73 ? 3.647 -6.416 -7.307 1.00 93.50 73 ILE A C 1
ATOM 556 O O . ILE A 1 73 ? 4.732 -6.592 -6.749 1.00 93.50 73 ILE A O 1
ATOM 560 N N . PRO A 1 74 ? 3.506 -6.576 -8.635 1.00 88.12 74 PRO A N 1
ATOM 561 C CA . PRO A 1 74 ? 4.638 -6.938 -9.476 1.00 88.12 74 PRO A CA 1
ATOM 562 C C . PRO A 1 74 ? 5.611 -5.762 -9.604 1.00 88.12 74 PRO A C 1
ATOM 564 O O . PRO A 1 74 ? 5.188 -4.605 -9.689 1.00 88.12 74 PRO A O 1
ATOM 567 N N . ASP A 1 75 ? 6.909 -6.061 -9.673 1.00 83.62 75 ASP A N 1
ATOM 568 C CA . ASP A 1 75 ? 7.886 -5.084 -10.150 1.00 83.62 75 ASP A CA 1
ATOM 569 C C . ASP A 1 75 ? 7.860 -5.031 -11.678 1.00 83.62 75 ASP A C 1
ATOM 571 O O . ASP A 1 75 ? 7.764 -6.060 -12.352 1.00 83.62 75 ASP A O 1
ATOM 575 N N . VAL A 1 76 ? 7.959 -3.828 -12.231 1.00 80.19 76 VAL A N 1
ATOM 576 C CA . VAL A 1 76 ? 8.056 -3.608 -13.675 1.00 80.19 76 VAL A CA 1
ATOM 577 C C . VAL A 1 76 ? 9.406 -2.967 -13.940 1.00 80.19 76 VAL A C 1
ATOM 579 O O . VAL A 1 76 ? 9.800 -2.045 -13.228 1.00 80.19 76 VAL A O 1
ATOM 582 N N . ALA A 1 77 ? 10.106 -3.432 -14.978 1.00 81.75 77 ALA A N 1
ATOM 583 C CA . ALA A 1 77 ? 11.391 -2.867 -15.369 1.00 81.75 77 ALA A CA 1
ATOM 584 C C . ALA A 1 77 ? 11.284 -1.337 -15.516 1.00 81.75 77 ALA A C 1
ATOM 586 O O . ALA A 1 77 ? 10.561 -0.830 -16.373 1.00 81.75 77 ALA A O 1
ATOM 587 N N . GLY A 1 78 ? 11.993 -0.618 -14.647 1.00 83.88 78 GLY A N 1
ATOM 588 C CA . GLY A 1 78 ? 11.925 0.837 -14.537 1.00 83.88 78 GLY A CA 1
ATOM 589 C C . GLY A 1 78 ? 13.305 1.485 -14.454 1.00 83.88 78 GLY A C 1
ATOM 590 O O . GLY A 1 78 ? 14.280 1.005 -15.030 1.00 83.88 78 GLY A O 1
ATOM 591 N N . ASN A 1 79 ? 13.393 2.580 -13.698 1.00 89.25 79 ASN A N 1
ATOM 592 C CA . ASN A 1 79 ? 14.599 3.407 -13.541 1.00 89.25 79 ASN A CA 1
ATOM 593 C C . ASN A 1 79 ? 15.701 2.800 -12.646 1.00 89.25 79 ASN A C 1
ATOM 595 O O . ASN A 1 79 ? 16.714 3.453 -12.416 1.00 89.25 79 ASN A O 1
ATOM 599 N N . ARG A 1 80 ? 15.515 1.570 -12.146 1.00 89.62 80 ARG A N 1
ATOM 600 C CA . ARG A 1 80 ? 16.475 0.833 -11.301 1.00 89.62 80 ARG A CA 1
ATOM 601 C C . ARG A 1 80 ? 16.853 1.526 -9.982 1.00 89.62 80 ARG A C 1
ATOM 603 O O . ARG A 1 80 ? 17.883 1.194 -9.408 1.00 89.62 80 ARG A O 1
ATOM 610 N N . LEU A 1 81 ? 16.041 2.460 -9.480 1.00 91.75 81 LEU A N 1
ATOM 611 C CA . LEU A 1 81 ? 16.321 3.122 -8.198 1.00 91.75 81 LEU A CA 1
ATOM 612 C C . LEU A 1 81 ? 16.101 2.211 -6.982 1.00 91.75 81 LEU A C 1
ATOM 614 O O . LEU A 1 81 ? 16.736 2.430 -5.957 1.00 91.75 81 LEU A O 1
ATOM 618 N N . PHE A 1 82 ? 15.186 1.240 -7.082 1.00 91.81 82 PHE A N 1
ATOM 619 C CA . PHE A 1 82 ? 14.892 0.200 -6.079 1.00 91.81 82 PHE A CA 1
ATOM 620 C C . PHE A 1 82 ? 14.696 0.661 -4.615 1.00 91.81 82 PHE A C 1
ATOM 622 O O . PHE A 1 82 ? 14.779 -0.162 -3.707 1.00 91.81 82 PHE A O 1
ATOM 629 N N . GLN A 1 83 ? 14.350 1.932 -4.374 1.00 93.56 83 GLN A N 1
ATOM 630 C CA . GLN A 1 83 ? 14.217 2.497 -3.020 1.00 93.56 83 GLN A CA 1
ATOM 631 C C . GLN A 1 83 ? 13.201 1.739 -2.159 1.00 93.56 83 GLN A C 1
ATOM 633 O O . GLN A 1 83 ? 13.535 1.302 -1.063 1.00 93.56 83 GLN A O 1
ATOM 638 N N . SER A 1 84 ? 12.000 1.473 -2.686 1.00 94.06 84 SER A N 1
ATOM 639 C CA . SER A 1 84 ? 10.990 0.722 -1.931 1.00 94.06 84 SER A CA 1
ATOM 640 C C . SER A 1 84 ? 11.428 -0.700 -1.573 1.00 94.06 84 SER A C 1
ATOM 642 O O . SER A 1 84 ? 11.041 -1.202 -0.526 1.00 94.06 84 SER A O 1
ATOM 644 N N . TYR A 1 85 ? 12.241 -1.354 -2.411 1.00 93.62 85 TYR A N 1
ATOM 645 C CA . TYR A 1 85 ? 12.722 -2.714 -2.144 1.00 93.62 85 TYR A CA 1
ATOM 646 C C . TYR A 1 85 ? 13.802 -2.727 -1.067 1.00 93.62 85 TYR A C 1
ATOM 648 O O . TYR A 1 85 ? 13.753 -3.571 -0.176 1.00 93.62 85 TYR A O 1
ATOM 656 N N . ASP A 1 86 ? 14.745 -1.782 -1.121 1.00 94.81 86 ASP A N 1
ATOM 657 C CA . ASP A 1 86 ? 15.746 -1.614 -0.064 1.00 94.81 86 ASP A CA 1
ATOM 658 C C . ASP A 1 86 ? 15.063 -1.284 1.272 1.00 94.81 86 ASP A C 1
ATOM 660 O O . ASP A 1 86 ? 15.356 -1.922 2.282 1.00 94.81 86 ASP A O 1
ATOM 664 N N . ASN A 1 87 ? 14.062 -0.397 1.255 1.00 96.81 87 ASN A N 1
ATOM 665 C CA . ASN A 1 87 ? 13.265 -0.060 2.433 1.00 96.81 87 ASN A CA 1
ATOM 666 C C . ASN A 1 87 ? 12.551 -1.285 3.020 1.00 96.81 87 ASN A C 1
ATOM 668 O O . ASN A 1 87 ? 12.766 -1.591 4.190 1.00 96.81 87 ASN A O 1
ATOM 672 N N . VAL A 1 88 ? 11.806 -2.049 2.212 1.00 94.81 88 VAL A N 1
ATOM 673 C CA . VAL A 1 88 ? 11.131 -3.286 2.661 1.00 94.81 88 VAL A CA 1
ATOM 674 C C . VAL A 1 88 ? 12.128 -4.336 3.162 1.00 94.81 88 VAL A C 1
ATOM 676 O O . VAL A 1 88 ? 11.851 -5.025 4.137 1.00 94.81 88 VAL A O 1
ATOM 679 N N . SER A 1 89 ? 13.314 -4.452 2.553 1.00 94.50 89 SER A N 1
ATOM 680 C CA . SER A 1 89 ? 14.331 -5.411 3.014 1.00 94.50 89 SER A CA 1
ATOM 681 C C . SER A 1 89 ? 14.874 -5.097 4.413 1.00 94.50 89 SER A C 1
ATOM 683 O O . SER A 1 89 ? 15.346 -5.997 5.106 1.00 94.50 89 SER A O 1
ATOM 685 N N . ARG A 1 90 ? 14.805 -3.826 4.828 1.00 95.88 90 ARG A N 1
ATOM 686 C CA . ARG A 1 90 ? 15.277 -3.342 6.132 1.00 95.88 90 ARG A 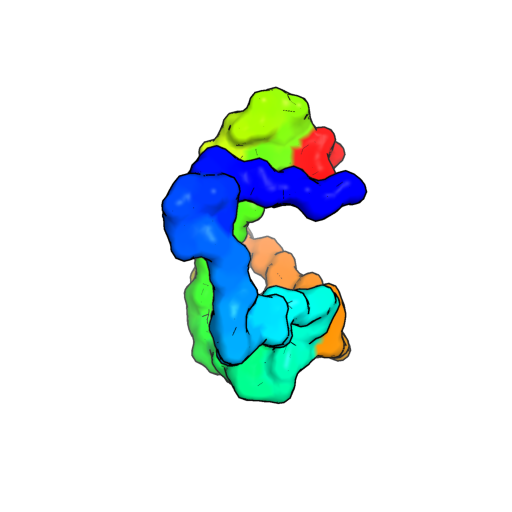CA 1
ATOM 687 C C . ARG A 1 90 ? 14.141 -3.128 7.139 1.00 95.88 90 ARG A C 1
ATOM 689 O O . ARG A 1 90 ? 14.422 -3.077 8.332 1.00 95.88 90 ARG A O 1
ATOM 696 N N . ASN A 1 91 ? 12.901 -2.978 6.672 1.00 96.25 91 ASN A N 1
ATOM 697 C CA . ASN A 1 91 ? 11.707 -2.683 7.466 1.00 96.25 91 ASN A CA 1
ATOM 698 C C . ASN A 1 91 ? 10.440 -3.250 6.771 1.00 96.25 91 ASN A C 1
ATOM 700 O O . ASN A 1 91 ? 9.771 -2.508 6.043 1.00 96.25 91 ASN A O 1
ATOM 704 N N . PRO A 1 92 ? 10.169 -4.563 6.923 1.00 91.50 92 PRO A N 1
ATOM 705 C CA . PRO A 1 92 ? 9.080 -5.268 6.240 1.00 91.50 92 PRO A CA 1
ATOM 706 C C . PRO A 1 92 ? 7.688 -5.020 6.836 1.00 91.50 92 PRO A C 1
ATOM 708 O O . PRO A 1 92 ? 7.580 -4.843 8.071 1.00 91.50 92 PRO A O 1
#

Foldseek 3Di:
DPPDPPVCVVPNDDDDCRNVVDDQWADPVRQVQQQQDQKDWDWFAAPVRRIDIDIDGHHRRCWPDPDRRDIDRDDDDDPPPCPRVNRVVRPD

Radius of gyration: 16.8 Å; chains: 1; bounding box: 37×30×41 Å

pLDDT: mean 92.48, std 8.79, range [42.03, 98.25]

Sequence (92 aa):
MSDQNLFQAQFGKPSGRAATKVVPYMDEWVQTYIRNAPFAVLSTSNGEGHCDASPKGGKPGFVKVLDETHLLIPDVAGNRLFQSYDNVSRNP